Protein AF-A0AAW7XEW7-F1 (afdb_monomer_lite)

InterPro domains:
  IPR006935 Helicase/UvrB, N-terminal [PF04851] (30-89)
  IPR027417 P-loop containing nucleoside triphosphate hydrolase [G3DSA:3.40.50.300] (19-90)
  IPR027417 P-loop containing nucleoside triphosphate hydrolase [SSF52540] (26-88)

Radius of gyration: 20.18 Å; chains: 1; bounding box: 25×28×64 Å

Structure (mmCIF, N/CA/C/O backbone):
data_AF-A0AAW7XEW7-F1
#
_entry.id   AF-A0AAW7XEW7-F1
#
loop_
_atom_site.group_PDB
_atom_site.id
_atom_site.type_symbol
_atom_site.label_atom_id
_atom_site.label_alt_id
_atom_site.label_comp_id
_atom_site.label_asym_id
_atom_site.label_entity_id
_atom_site.label_seq_id
_atom_site.pdbx_PDB_ins_code
_atom_site.Cartn_x
_atom_site.Cartn_y
_atom_site.Cartn_z
_atom_site.occupancy
_atom_site.B_iso_or_equiv
_atom_site.auth_seq_id
_atom_site.auth_comp_id
_atom_site.auth_asym_id
_atom_site.auth_atom_id
_atom_site.pdbx_PDB_model_num
ATOM 1 N N . GLY A 1 1 ? -0.368 1.174 -44.943 1.00 62.84 1 GLY A N 1
ATOM 2 C CA . GLY A 1 1 ? 0.538 2.007 -45.780 1.00 62.84 1 GLY A CA 1
ATOM 3 C C . GLY A 1 1 ? 1.883 1.351 -46.096 1.00 62.84 1 GLY A C 1
ATOM 4 O O . GLY A 1 1 ? 2.241 1.251 -47.265 1.00 62.84 1 GLY A O 1
ATOM 5 N N . LEU A 1 2 ? 2.632 0.910 -45.079 1.00 74.44 2 LEU A N 1
ATOM 6 C CA . LEU A 1 2 ? 3.877 0.134 -45.240 1.00 74.44 2 LEU A CA 1
ATOM 7 C C . LEU A 1 2 ? 3.646 -1.392 -45.156 1.00 74.44 2 LEU A C 1
ATOM 9 O O . LEU A 1 2 ? 4.418 -2.151 -45.733 1.00 74.44 2 LEU A O 1
ATOM 13 N N . GLU A 1 3 ? 2.533 -1.822 -44.548 1.00 77.00 3 GLU A N 1
ATOM 14 C CA . GLU A 1 3 ? 2.024 -3.209 -44.563 1.00 77.00 3 GLU A CA 1
ATOM 15 C C . GLU A 1 3 ? 1.781 -3.731 -45.997 1.00 77.00 3 GLU A C 1
ATOM 17 O O . GLU A 1 3 ? 2.287 -4.774 -46.391 1.00 77.00 3 GLU A O 1
ATOM 22 N N . ASN A 1 4 ? 1.136 -2.925 -46.850 1.00 76.94 4 ASN A N 1
ATOM 23 C CA . ASN A 1 4 ? 0.806 -3.267 -48.236 1.00 76.94 4 ASN A CA 1
ATOM 24 C C . ASN A 1 4 ? 2.042 -3.306 -49.142 1.00 76.94 4 ASN A C 1
ATOM 26 O O . ASN A 1 4 ? 1.955 -3.744 -50.284 1.00 76.94 4 ASN A O 1
ATOM 30 N N . LYS A 1 5 ? 3.187 -2.816 -48.651 1.00 84.56 5 LYS A N 1
ATOM 31 C CA . LYS A 1 5 ? 4.479 -2.885 -49.341 1.00 84.56 5 LYS A CA 1
ATOM 32 C C . LYS A 1 5 ? 5.307 -4.100 -48.904 1.00 84.56 5 LYS A C 1
ATOM 34 O O . LYS A 1 5 ? 6.444 -4.216 -49.344 1.00 84.56 5 LYS A O 1
ATOM 39 N N . GLY A 1 6 ? 4.773 -4.966 -48.033 1.00 80.56 6 GLY A N 1
ATOM 40 C CA . GLY A 1 6 ? 5.468 -6.153 -47.521 1.00 80.56 6 GLY A CA 1
ATOM 41 C C . GLY A 1 6 ? 6.662 -5.840 -46.616 1.00 80.56 6 GLY A C 1
ATOM 42 O O . GLY A 1 6 ? 7.488 -6.710 -46.373 1.00 80.56 6 GLY A O 1
ATOM 43 N N . VAL A 1 7 ? 6.782 -4.593 -46.145 1.00 89.69 7 VAL A N 1
ATOM 44 C CA . VAL A 1 7 ? 7.896 -4.146 -45.289 1.00 89.69 7 VAL A CA 1
ATOM 45 C C . VAL A 1 7 ? 7.623 -4.463 -43.817 1.00 89.69 7 VAL A C 1
ATOM 47 O O . VAL A 1 7 ? 8.55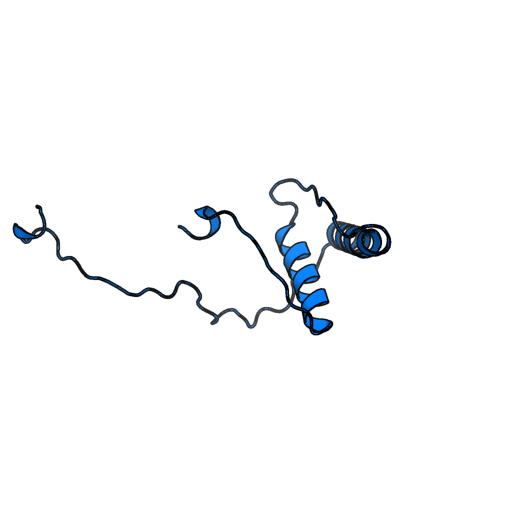4 -4.703 -43.056 1.00 89.69 7 VAL A O 1
ATOM 50 N N . PHE A 1 8 ? 6.350 -4.482 -43.423 1.00 83.06 8 PHE A N 1
ATOM 51 C CA . PHE A 1 8 ? 5.909 -4.881 -42.091 1.00 83.06 8 PHE A CA 1
ATOM 52 C C . PHE A 1 8 ? 4.808 -5.927 -42.203 1.00 83.06 8 PHE A C 1
ATOM 54 O O . PHE A 1 8 ? 3.921 -5.804 -43.048 1.00 83.06 8 PHE A O 1
ATOM 61 N N . GLU A 1 9 ? 4.849 -6.907 -41.310 1.00 83.38 9 GLU A N 1
ATOM 62 C CA . GLU A 1 9 ? 3.800 -7.899 -41.112 1.00 83.38 9 GLU A CA 1
ATOM 63 C C . GLU A 1 9 ? 3.113 -7.596 -39.774 1.00 83.38 9 GLU A C 1
ATOM 65 O O . GLU A 1 9 ? 3.783 -7.418 -38.755 1.00 83.38 9 GLU A O 1
ATOM 70 N N . ILE A 1 10 ? 1.784 -7.455 -39.783 1.00 83.00 10 ILE A N 1
ATOM 71 C CA . ILE A 1 10 ? 1.005 -7.123 -38.585 1.00 83.00 10 ILE A CA 1
ATOM 72 C C . ILE A 1 10 ? 0.417 -8.409 -38.024 1.00 83.00 10 ILE A C 1
ATOM 74 O O . ILE A 1 10 ? -0.366 -9.083 -38.690 1.00 83.00 10 ILE A O 1
ATOM 78 N N . TYR A 1 11 ? 0.749 -8.708 -36.773 1.00 82.94 11 TYR A N 1
ATOM 79 C CA . TYR A 1 11 ? 0.134 -9.782 -36.007 1.00 82.94 11 TYR A CA 1
ATOM 80 C C . TYR A 1 11 ? -0.450 -9.233 -34.705 1.00 82.94 11 TYR A C 1
ATOM 82 O O . TYR A 1 11 ? 0.145 -8.390 -34.033 1.00 82.94 11 TYR A O 1
ATOM 90 N N . HIS A 1 12 ? -1.631 -9.729 -34.340 1.00 75.38 12 HIS A N 1
ATOM 91 C CA . HIS A 1 12 ? -2.263 -9.436 -33.059 1.00 75.38 12 HIS A CA 1
ATOM 92 C C . HIS A 1 12 ? -1.908 -10.545 -32.070 1.00 75.38 12 HIS A C 1
ATOM 94 O O . HIS A 1 12 ? -2.474 -11.634 -32.127 1.00 75.38 12 HIS A O 1
ATOM 100 N N . LEU A 1 13 ? -0.962 -10.276 -31.169 1.00 78.06 13 LEU A N 1
ATOM 101 C CA . LEU A 1 13 ? -0.702 -11.155 -30.033 1.00 78.06 13 LEU A CA 1
ATOM 102 C C . LEU A 1 13 ? -1.617 -10.751 -28.871 1.00 78.06 13 LEU A C 1
ATOM 104 O O . LEU A 1 13 ? -1.553 -9.619 -28.390 1.00 78.06 13 LEU A O 1
ATOM 108 N N . GLN A 1 14 ? -2.449 -11.678 -28.399 1.00 65.81 14 GLN A N 1
ATOM 109 C CA . GLN A 1 14 ? -3.148 -11.510 -27.129 1.00 65.81 14 GLN A CA 1
ATOM 110 C C . GLN A 1 14 ? -2.158 -11.832 -26.004 1.00 65.81 14 GLN A C 1
ATOM 112 O O . GLN A 1 14 ? -1.883 -12.996 -25.727 1.00 65.81 14 GLN A O 1
ATOM 117 N N . ILE A 1 15 ? -1.578 -10.795 -25.400 1.00 68.75 15 ILE A N 1
ATOM 118 C CA . ILE A 1 15 ? -0.668 -10.932 -24.259 1.00 68.75 15 ILE A CA 1
ATOM 119 C C . ILE A 1 15 ? -1.486 -10.699 -22.994 1.00 68.75 15 ILE A C 1
ATOM 121 O O . ILE A 1 15 ? -1.939 -9.577 -22.753 1.00 68.75 15 ILE A O 1
ATOM 125 N N . ASP A 1 16 ? -1.676 -11.750 -22.199 1.00 62.59 16 ASP A N 1
ATOM 126 C CA . ASP A 1 16 ? -2.143 -11.589 -20.827 1.00 62.59 16 ASP A CA 1
ATOM 127 C C . ASP A 1 16 ? -0.981 -11.032 -19.996 1.00 62.59 16 ASP A C 1
ATOM 129 O O . ASP A 1 16 ? 0.126 -11.572 -20.005 1.00 62.59 16 ASP A O 1
ATOM 133 N N . ARG A 1 17 ? -1.192 -9.876 -19.365 1.00 60.97 17 ARG A N 1
ATOM 134 C CA . ARG A 1 17 ? -0.108 -9.098 -18.732 1.00 60.97 17 ARG A CA 1
ATOM 135 C C . ARG A 1 17 ? 0.198 -9.563 -17.313 1.00 60.97 17 ARG A C 1
ATOM 137 O O . ARG A 1 17 ? 1.158 -9.093 -16.710 1.00 60.97 17 ARG A O 1
ATOM 144 N N . VAL A 1 18 ? -0.627 -10.460 -16.782 1.00 59.44 18 VAL A N 1
ATOM 145 C CA . VAL A 1 18 ? -0.496 -10.993 -15.433 1.00 59.44 18 VAL A CA 1
ATOM 146 C C . VAL A 1 18 ? 0.013 -12.428 -15.534 1.00 59.44 18 VAL A C 1
ATOM 148 O O . VAL A 1 18 ? -0.758 -13.362 -15.728 1.00 59.44 18 VAL A O 1
ATOM 151 N N . SER A 1 19 ? 1.330 -12.606 -15.409 1.00 58.91 19 SER A N 1
ATOM 152 C CA . SER A 1 19 ? 1.899 -13.921 -15.098 1.00 58.91 19 SER A CA 1
ATOM 153 C C . SER A 1 19 ? 1.846 -14.111 -13.583 1.00 58.91 19 SER A C 1
ATOM 155 O O . SER A 1 19 ? 2.391 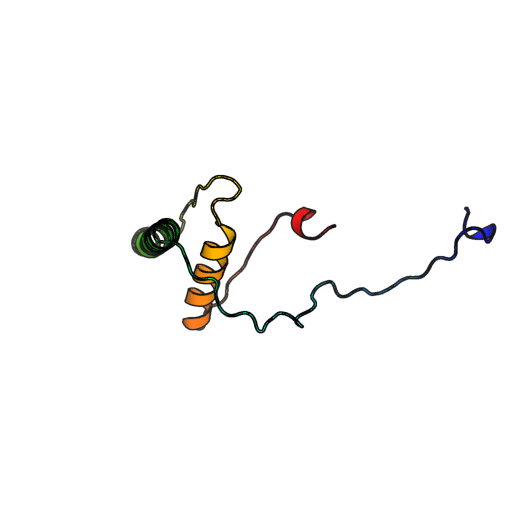-13.311 -12.821 1.00 58.91 19 SER A O 1
ATOM 157 N N . PHE A 1 20 ? 1.157 -15.162 -13.145 1.00 63.16 20 PHE A N 1
ATOM 158 C CA . PHE A 1 20 ? 1.072 -15.557 -11.737 1.00 63.16 20 PHE A CA 1
ATOM 159 C C . PHE A 1 20 ? 2.209 -16.507 -11.325 1.00 63.16 20 PHE A C 1
ATOM 161 O O . PHE A 1 20 ? 2.192 -17.022 -10.209 1.00 63.16 20 PHE A O 1
ATOM 168 N N . ASP A 1 21 ? 3.199 -16.743 -12.194 1.00 59.75 21 ASP A N 1
ATOM 169 C CA . ASP A 1 21 ? 4.238 -17.760 -11.975 1.00 59.75 21 ASP A CA 1
ATOM 170 C C . ASP A 1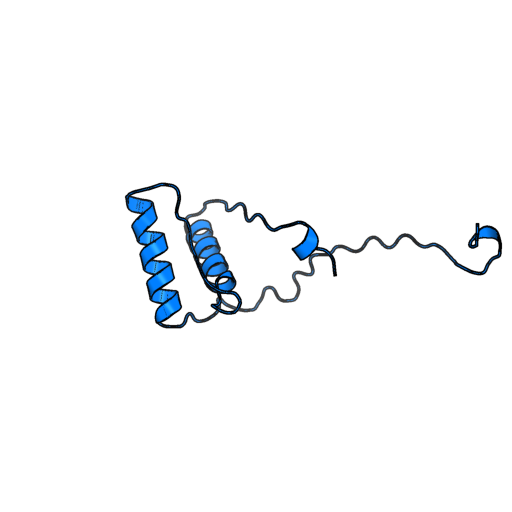 21 ? 5.148 -17.439 -10.769 1.00 59.75 21 ASP A C 1
ATOM 172 O O . ASP A 1 21 ? 5.710 -18.345 -10.160 1.00 59.75 21 ASP A O 1
ATOM 176 N N . ASP A 1 22 ? 5.230 -16.164 -10.366 1.00 57.41 22 ASP A N 1
ATOM 177 C CA . ASP A 1 22 ? 6.025 -15.674 -9.225 1.00 57.41 22 ASP A CA 1
ATOM 178 C C . ASP A 1 22 ? 5.223 -15.535 -7.909 1.00 57.41 22 ASP A C 1
ATOM 180 O O . ASP A 1 22 ? 5.739 -15.040 -6.900 1.00 57.41 22 ASP A O 1
ATOM 184 N N . ALA A 1 23 ? 3.962 -15.985 -7.877 1.00 59.12 23 ALA A N 1
ATOM 185 C CA . ALA A 1 23 ? 3.061 -15.846 -6.725 1.00 59.12 23 ALA A CA 1
ATOM 186 C C . ALA A 1 23 ? 3.497 -16.623 -5.460 1.00 59.12 23 ALA A C 1
ATOM 188 O O . ALA A 1 23 ? 2.826 -16.557 -4.432 1.00 59.12 23 ALA A O 1
ATOM 189 N N . SER A 1 24 ? 4.618 -17.352 -5.502 1.00 56.16 24 SER A N 1
ATOM 190 C CA . SER A 1 24 ? 5.136 -18.135 -4.376 1.00 56.16 24 SER A CA 1
ATOM 191 C C . SER A 1 24 ? 6.090 -17.374 -3.447 1.00 56.16 24 SER A C 1
ATOM 193 O O . SER A 1 24 ? 6.596 -17.964 -2.490 1.00 56.16 24 SER A O 1
ATOM 195 N N . LYS A 1 25 ? 6.396 -16.093 -3.701 1.00 66.06 25 LYS A N 1
ATOM 196 C CA . LYS A 1 25 ? 7.190 -15.291 -2.755 1.00 66.06 25 LYS A CA 1
ATOM 197 C C . LYS A 1 25 ? 6.325 -14.893 -1.557 1.00 66.06 25 LYS A C 1
ATOM 199 O O . LYS A 1 25 ? 5.289 -14.257 -1.714 1.00 66.06 25 LYS A O 1
ATOM 204 N N . GLY A 1 26 ? 6.763 -15.280 -0.357 1.00 80.06 26 GLY A N 1
ATOM 205 C CA . GLY A 1 26 ? 6.130 -14.874 0.899 1.00 80.06 26 GLY A CA 1
ATOM 206 C C . GLY A 1 26 ? 6.154 -13.356 1.108 1.00 80.06 26 GLY A C 1
ATOM 207 O O . GLY A 1 26 ? 6.836 -12.625 0.387 1.00 80.06 26 GLY A O 1
ATOM 208 N N . LEU A 1 27 ? 5.413 -12.882 2.113 1.00 87.69 27 LEU A N 1
ATOM 209 C CA . LEU A 1 27 ? 5.348 -11.455 2.438 1.00 87.69 27 LEU A CA 1
ATOM 210 C C . LEU A 1 27 ? 6.748 -10.884 2.722 1.00 87.69 27 LEU A C 1
ATOM 212 O O . LEU A 1 27 ? 7.540 -11.528 3.418 1.00 87.69 27 LEU A O 1
ATOM 216 N N . PRO A 1 28 ? 7.053 -9.669 2.236 1.00 88.06 28 PRO A N 1
ATOM 217 C CA . PRO A 1 28 ? 8.331 -9.024 2.510 1.00 88.06 28 PRO A CA 1
ATOM 218 C C . PRO A 1 28 ? 8.486 -8.761 4.011 1.00 88.06 28 PRO A C 1
ATOM 220 O O . PRO A 1 28 ? 7.533 -8.364 4.680 1.00 88.06 28 PRO A O 1
ATOM 223 N N . VAL A 1 29 ? 9.689 -8.946 4.554 1.00 94.81 29 VAL A N 1
ATOM 224 C CA . VAL A 1 29 ? 9.976 -8.579 5.948 1.00 94.81 29 VAL A CA 1
ATOM 225 C C . VAL A 1 29 ? 10.055 -7.057 6.045 1.00 94.81 29 VAL A C 1
ATOM 227 O O . VAL A 1 29 ? 10.851 -6.437 5.343 1.00 94.81 29 VAL A O 1
ATOM 230 N N . LEU A 1 30 ? 9.234 -6.458 6.909 1.00 96.06 30 LEU A N 1
ATOM 231 C CA . LEU A 1 30 ? 9.243 -5.015 7.139 1.00 96.06 30 LEU A CA 1
ATOM 232 C C . LEU A 1 30 ? 10.425 -4.616 8.028 1.00 96.06 30 LEU A C 1
ATOM 234 O O . LEU A 1 30 ? 10.735 -5.286 9.012 1.00 96.06 30 LEU A O 1
ATOM 238 N N . SER A 1 31 ? 11.057 -3.488 7.709 1.00 96.94 31 SER A N 1
ATOM 239 C CA . SER A 1 31 ? 11.970 -2.815 8.642 1.00 96.94 31 SER A CA 1
ATOM 240 C C . SER A 1 31 ? 11.212 -2.270 9.856 1.00 96.94 31 SER A C 1
ATOM 242 O O . SER A 1 31 ? 9.997 -2.080 9.804 1.00 96.94 31 SER A O 1
ATOM 244 N N . GLU A 1 32 ? 11.922 -1.933 10.933 1.00 97.31 32 GLU A N 1
ATOM 245 C CA . GLU A 1 32 ? 11.305 -1.356 12.138 1.00 97.31 32 GLU A CA 1
ATOM 246 C C . GLU A 1 32 ? 10.481 -0.095 11.833 1.00 97.31 32 GLU A C 1
ATOM 248 O O . GLU A 1 32 ? 9.352 0.044 12.298 1.00 97.31 32 GLU A O 1
ATOM 253 N N . LEU A 1 33 ? 11.002 0.801 10.986 1.00 96.19 33 LEU A N 1
ATOM 254 C CA . LEU A 1 33 ? 10.292 2.022 10.592 1.00 96.19 33 LEU A CA 1
ATOM 255 C C . LEU A 1 33 ? 9.014 1.717 9.804 1.00 96.19 33 LEU A C 1
ATOM 257 O O . LEU A 1 33 ? 7.985 2.353 10.024 1.00 96.19 33 LEU A O 1
ATOM 261 N N . GLN A 1 34 ? 9.059 0.734 8.907 1.00 97.50 34 GLN A N 1
ATOM 262 C CA . GLN A 1 34 ? 7.881 0.324 8.145 1.00 97.50 34 GLN A CA 1
ATOM 263 C C . GLN A 1 34 ? 6.858 -0.396 9.021 1.00 97.50 34 GLN A C 1
ATOM 265 O O . GLN A 1 34 ? 5.661 -0.192 8.840 1.00 97.50 34 GLN A O 1
ATOM 270 N N . GLN A 1 35 ? 7.312 -1.197 9.987 1.00 97.81 35 GLN A N 1
ATOM 271 C CA . GLN A 1 35 ? 6.443 -1.861 10.952 1.00 97.81 35 GLN A CA 1
ATOM 272 C C . GLN A 1 35 ? 5.723 -0.841 11.841 1.00 97.81 35 GLN A C 1
ATOM 274 O O . GLN A 1 35 ? 4.522 -0.974 12.075 1.00 97.81 35 GLN A O 1
ATOM 279 N N . ASN A 1 36 ? 6.426 0.203 12.286 1.00 97.38 36 ASN A N 1
ATOM 280 C CA . ASN A 1 36 ? 5.826 1.306 13.035 1.00 97.38 36 ASN A CA 1
ATOM 281 C C . ASN A 1 36 ? 4.782 2.044 12.188 1.00 97.38 36 ASN A C 1
ATOM 283 O O . ASN A 1 36 ? 3.642 2.183 12.623 1.00 97.38 36 ASN A O 1
ATOM 287 N N . ALA A 1 37 ? 5.121 2.409 10.947 1.00 96.94 37 ALA A N 1
ATOM 288 C CA . ALA A 1 37 ? 4.180 3.050 10.026 1.00 96.94 37 ALA A CA 1
ATOM 289 C C . ALA A 1 37 ? 2.946 2.174 9.744 1.00 96.94 37 ALA A C 1
ATOM 291 O O . ALA A 1 37 ? 1.820 2.662 9.744 1.00 96.94 37 ALA A O 1
ATOM 292 N N . PHE A 1 38 ? 3.132 0.865 9.554 1.00 97.38 38 PHE A N 1
ATOM 293 C CA . PHE A 1 38 ? 2.031 -0.084 9.403 1.00 97.38 38 PHE A CA 1
ATOM 294 C C . PHE A 1 38 ? 1.112 -0.086 10.632 1.00 97.38 38 PHE A C 1
ATOM 296 O O . PHE A 1 38 ? -0.108 -0.004 10.487 1.00 97.38 38 PHE A O 1
ATOM 303 N N . ASN A 1 39 ? 1.684 -0.138 11.838 1.00 97.56 39 ASN A N 1
ATOM 304 C CA . ASN A 1 39 ? 0.919 -0.126 13.083 1.00 97.56 39 ASN A CA 1
ATOM 305 C C . ASN A 1 39 ? 0.131 1.181 13.256 1.00 97.56 39 ASN A C 1
ATOM 307 O O . ASN A 1 39 ? -1.033 1.133 13.648 1.00 97.56 39 ASN A O 1
ATOM 311 N N . GLU A 1 40 ? 0.734 2.327 12.929 1.00 96.81 40 GLU A N 1
ATOM 312 C CA . GLU A 1 40 ? 0.083 3.644 12.963 1.00 96.81 40 GLU A CA 1
ATOM 313 C C . GLU A 1 40 ? -1.071 3.750 11.957 1.00 96.81 40 GLU A C 1
ATOM 315 O O . GLU A 1 40 ? -2.139 4.269 12.278 1.00 96.81 40 GLU A O 1
ATOM 320 N N . ILE A 1 41 ? -0.905 3.211 10.746 1.00 96.94 41 ILE A N 1
ATOM 321 C CA . ILE A 1 41 ? -1.989 3.164 9.757 1.00 96.94 41 ILE A CA 1
ATOM 322 C C . ILE A 1 41 ? -3.138 2.300 10.287 1.00 96.94 41 ILE A C 1
ATOM 324 O O . ILE A 1 41 ? -4.292 2.729 10.272 1.00 96.94 41 ILE A O 1
ATOM 328 N N . VAL A 1 42 ? -2.839 1.102 10.797 1.00 96.31 42 VAL A N 1
ATOM 329 C CA . VAL A 1 42 ? -3.854 0.186 11.338 1.00 96.31 42 VAL A CA 1
ATOM 330 C C . VAL A 1 42 ? -4.595 0.802 12.525 1.00 96.31 42 VAL A C 1
ATOM 332 O O . VAL A 1 42 ? -5.816 0.669 12.598 1.00 96.31 42 VAL A O 1
ATOM 335 N N . SER A 1 43 ? -3.896 1.482 13.437 1.00 96.38 43 SER A N 1
ATOM 336 C CA . SER A 1 43 ? -4.535 2.144 14.577 1.00 96.38 43 SER A CA 1
ATOM 337 C C . SER A 1 43 ? -5.389 3.335 14.143 1.00 96.38 43 SER A C 1
ATOM 339 O O . SER A 1 43 ? -6.468 3.534 14.696 1.00 96.38 43 SER A O 1
ATOM 341 N N . SER A 1 44 ? -4.978 4.071 13.104 1.00 96.69 44 SER A N 1
ATOM 342 C CA . SER A 1 44 ? -5.751 5.202 12.579 1.00 96.69 44 SER A CA 1
ATOM 343 C C . SER A 1 44 ? -7.145 4.797 12.086 1.00 96.69 44 SER A C 1
ATOM 345 O O . SER A 1 44 ? -8.094 5.564 12.255 1.00 96.69 44 SER A O 1
ATOM 347 N N . PHE A 1 45 ? -7.296 3.564 11.585 1.00 95.38 45 PHE A N 1
ATOM 348 C CA . PHE A 1 45 ? -8.584 3.024 11.142 1.00 95.38 45 PHE A CA 1
ATOM 349 C C . PHE A 1 45 ? -9.582 2.750 12.272 1.00 95.38 45 PHE A C 1
ATOM 351 O O . PHE A 1 45 ? -10.755 2.509 12.001 1.00 95.38 45 PHE A O 1
ATOM 358 N N . VAL A 1 46 ? -9.147 2.795 13.535 1.00 94.31 46 VAL A N 1
ATOM 359 C CA . VAL A 1 46 ? -10.060 2.731 14.687 1.00 94.31 46 VAL A CA 1
ATOM 360 C C . VAL A 1 46 ? -10.824 4.046 14.844 1.00 94.31 46 VAL A C 1
ATOM 362 O O . VAL A 1 46 ? -11.983 4.039 15.250 1.00 94.31 46 VAL A O 1
ATOM 365 N N . GLU A 1 47 ? -10.186 5.171 14.517 1.00 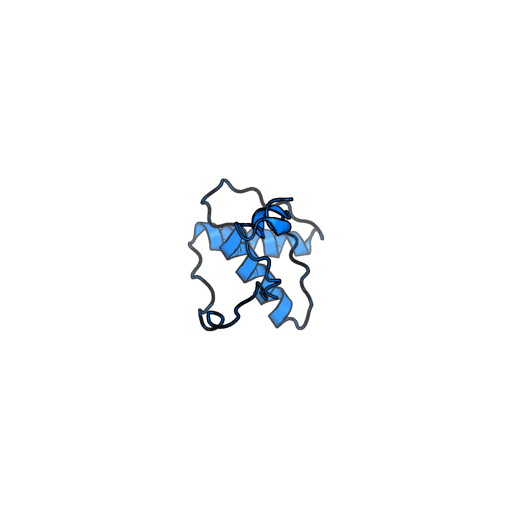94.00 47 GLU A N 1
ATOM 366 C CA . GLU A 1 47 ? -10.761 6.506 14.694 1.00 94.00 47 GLU A CA 1
ATOM 367 C C . GLU A 1 47 ? -11.356 7.082 13.403 1.00 94.00 47 GLU A C 1
ATOM 369 O O . GLU A 1 47 ? -12.290 7.884 13.466 1.00 94.00 47 GLU A O 1
ATOM 374 N N . LYS A 1 48 ? -10.798 6.734 12.234 1.00 95.50 48 LYS A N 1
ATOM 375 C CA . LYS A 1 48 ? -11.166 7.314 10.933 1.00 95.50 48 LYS A CA 1
ATOM 376 C C . LYS A 1 48 ? -11.104 6.280 9.818 1.00 95.50 48 LYS A C 1
ATOM 378 O O . LYS A 1 48 ? -10.133 5.549 9.711 1.00 95.50 48 LYS A O 1
ATOM 383 N N . ASP A 1 49 ? -12.046 6.333 8.884 1.00 94.75 49 ASP A N 1
ATOM 384 C CA . ASP A 1 49 ? -12.072 5.401 7.744 1.00 94.75 49 ASP A CA 1
ATOM 385 C C . ASP A 1 49 ? -10.969 5.656 6.698 1.00 94.75 49 ASP A C 1
ATOM 387 O O . ASP A 1 49 ? -10.680 4.796 5.867 1.00 94.75 49 ASP A O 1
ATOM 391 N N . VAL A 1 50 ? -10.354 6.845 6.707 1.00 95.81 50 VAL A N 1
ATOM 392 C CA . VAL A 1 50 ? -9.390 7.281 5.686 1.00 95.81 50 VAL A CA 1
ATOM 393 C C . VAL A 1 50 ? -8.075 7.698 6.332 1.00 95.81 50 VAL A C 1
ATOM 395 O O . VAL A 1 50 ? -8.044 8.565 7.206 1.00 95.81 50 VAL A O 1
ATOM 398 N N . CYS A 1 51 ? -6.980 7.127 5.830 1.00 95.38 51 CYS A N 1
ATOM 399 C CA . CYS A 1 51 ? -5.615 7.448 6.225 1.00 95.38 51 CYS A CA 1
ATOM 400 C C . CYS A 1 51 ? -4.814 7.934 5.009 1.00 95.38 51 CYS A C 1
ATOM 402 O O . CYS A 1 51 ? -4.800 7.280 3.965 1.00 95.38 51 CYS A O 1
ATOM 404 N N . LEU A 1 52 ? -4.134 9.077 5.142 1.00 95.25 52 LEU A N 1
ATOM 405 C CA . LEU A 1 52 ? -3.161 9.539 4.155 1.00 95.25 52 LEU A CA 1
ATOM 406 C C . LEU A 1 52 ? -1.771 9.055 4.567 1.00 95.25 52 LEU A C 1
ATOM 408 O O . LEU A 1 52 ? -1.184 9.578 5.512 1.00 95.25 52 LEU A O 1
ATOM 412 N N . PHE A 1 53 ? -1.223 8.096 3.824 1.00 95.06 53 PHE A N 1
ATOM 413 C CA . PHE A 1 53 ? 0.126 7.599 4.064 1.00 95.06 53 PHE A CA 1
ATOM 414 C C . PHE A 1 53 ? 1.155 8.324 3.183 1.00 95.06 53 PHE A C 1
ATOM 416 O O . PHE A 1 53 ? 1.284 8.055 1.987 1.00 95.06 53 PHE A O 1
ATOM 423 N N . GLN A 1 54 ? 1.900 9.257 3.780 1.00 93.75 54 GLN A N 1
ATOM 424 C CA . GLN A 1 54 ? 2.923 10.039 3.089 1.00 93.75 54 GLN A CA 1
ATOM 425 C C . GLN A 1 54 ? 4.312 9.420 3.273 1.00 93.75 54 GLN A C 1
ATOM 427 O O . GLN A 1 54 ? 4.807 9.276 4.385 1.00 93.75 54 GLN A O 1
ATOM 432 N N . GLY A 1 55 ? 4.984 9.116 2.164 1.00 90.56 55 GLY A N 1
ATOM 433 C CA . GLY A 1 55 ? 6.362 8.631 2.176 1.00 90.56 55 GLY A CA 1
ATOM 434 C C . GLY A 1 55 ? 7.093 9.010 0.898 1.00 90.56 55 GLY A C 1
ATOM 435 O O . GLY A 1 55 ? 6.491 9.075 -0.178 1.00 90.56 55 GLY A O 1
ATOM 436 N N . VAL A 1 56 ? 8.400 9.236 0.998 1.00 93.00 56 VAL A N 1
ATOM 437 C CA . VAL A 1 56 ? 9.257 9.545 -0.157 1.00 93.00 56 VAL A CA 1
ATOM 438 C C . VAL A 1 56 ? 9.402 8.335 -1.091 1.00 93.00 56 VAL A C 1
ATOM 440 O O . VAL A 1 56 ? 9.095 7.196 -0.730 1.00 93.00 56 VAL A O 1
ATOM 443 N N . THR A 1 57 ? 9.817 8.552 -2.337 1.00 91.75 57 THR A N 1
ATOM 444 C CA . THR A 1 57 ? 10.156 7.449 -3.253 1.00 91.75 57 THR A CA 1
ATOM 445 C C . THR A 1 57 ? 11.308 6.626 -2.668 1.00 91.75 57 THR A C 1
ATOM 447 O O . THR A 1 57 ? 12.235 7.189 -2.096 1.00 91.75 57 THR A O 1
ATOM 450 N N . GLY A 1 58 ? 11.233 5.296 -2.768 1.00 90.75 58 GLY A N 1
ATOM 451 C CA . GLY A 1 58 ? 12.230 4.390 -2.186 1.00 90.75 58 GLY A CA 1
ATOM 452 C C . GLY A 1 58 ? 12.017 4.038 -0.708 1.00 90.75 58 GLY A C 1
ATOM 453 O O . GLY A 1 58 ? 12.696 3.154 -0.209 1.00 90.75 58 GLY A O 1
ATOM 454 N N . SER A 1 59 ? 11.037 4.630 -0.014 1.00 92.31 59 SER A N 1
ATOM 455 C CA . SER A 1 59 ? 10.745 4.301 1.396 1.00 92.31 59 SER A CA 1
ATOM 456 C C . SER A 1 59 ? 10.014 2.961 1.610 1.00 92.31 59 SER A C 1
ATOM 458 O O . SER A 1 59 ? 9.552 2.683 2.714 1.00 92.31 59 SER A O 1
ATOM 460 N N . GLY A 1 60 ? 9.806 2.176 0.549 1.00 91.56 60 GLY A N 1
ATOM 461 C CA . GLY A 1 60 ? 9.108 0.887 0.617 1.00 91.56 60 GLY A CA 1
ATOM 462 C C . GLY A 1 60 ? 7.600 0.967 0.897 1.00 91.56 60 GLY A C 1
ATOM 463 O O . GLY A 1 60 ? 7.031 0.077 1.519 1.00 91.56 60 GLY A O 1
ATOM 464 N N . LYS A 1 61 ? 6.902 2.017 0.427 1.00 94.69 61 LYS A N 1
ATOM 465 C CA . LYS A 1 61 ? 5.430 2.123 0.581 1.00 94.69 61 LYS A CA 1
ATOM 466 C C . LYS A 1 61 ? 4.686 0.900 0.035 1.00 94.69 61 LYS A C 1
ATOM 468 O O . LYS A 1 61 ? 3.704 0.465 0.624 1.00 94.69 61 LYS A O 1
ATOM 473 N N . THR A 1 62 ? 5.173 0.350 -1.077 1.00 92.88 62 THR A N 1
ATOM 474 C CA . THR A 1 62 ? 4.594 -0.828 -1.727 1.00 92.88 62 THR A CA 1
ATOM 475 C C . THR A 1 62 ? 4.552 -2.035 -0.795 1.00 92.88 62 THR A C 1
ATOM 477 O O . THR A 1 62 ? 3.539 -2.722 -0.755 1.00 92.88 62 THR A O 1
ATOM 480 N N . GLU A 1 63 ? 5.598 -2.266 0.001 1.00 94.69 63 GLU A N 1
ATOM 481 C CA . GLU A 1 63 ? 5.632 -3.379 0.958 1.00 94.69 63 GLU A CA 1
ATOM 482 C C . GLU A 1 63 ? 4.540 -3.213 2.019 1.00 94.69 63 GLU A C 1
ATOM 484 O O . GLU A 1 63 ? 3.794 -4.150 2.290 1.00 94.69 63 GLU A O 1
ATOM 489 N N . ILE A 1 64 ? 4.361 -1.996 2.540 1.00 96.38 64 ILE A N 1
ATOM 490 C CA . ILE A 1 64 ? 3.292 -1.697 3.502 1.00 96.38 64 ILE A CA 1
ATOM 491 C C . ILE A 1 64 ? 1.907 -1.907 2.873 1.00 96.38 64 ILE A C 1
ATOM 493 O O . ILE A 1 64 ? 1.034 -2.481 3.522 1.00 96.38 64 ILE A O 1
ATOM 497 N N . TYR A 1 65 ? 1.696 -1.518 1.608 1.00 95.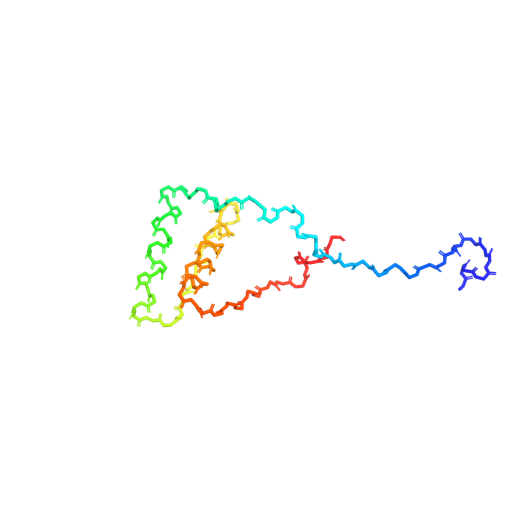75 65 TYR A N 1
ATOM 498 C CA . TYR A 1 65 ? 0.434 -1.797 0.912 1.00 95.75 65 TYR A CA 1
ATOM 499 C C . TYR A 1 65 ? 0.150 -3.296 0.810 1.00 95.75 65 TYR A C 1
ATOM 501 O O . TYR A 1 65 ? -0.972 -3.707 1.093 1.00 95.75 65 TYR A O 1
ATOM 509 N N . VAL A 1 66 ? 1.147 -4.118 0.470 1.00 94.69 66 VAL A N 1
ATOM 510 C CA . VAL A 1 66 ? 0.990 -5.580 0.389 1.00 94.69 66 VAL A CA 1
ATOM 511 C C . VAL A 1 66 ? 0.585 -6.165 1.746 1.00 94.69 66 VAL A C 1
ATOM 513 O O . VAL A 1 66 ? -0.342 -6.970 1.810 1.00 94.69 66 VAL A O 1
ATOM 516 N N . HIS A 1 67 ? 1.201 -5.711 2.841 1.00 96.50 67 HIS A N 1
ATOM 517 C CA . HIS A 1 67 ? 0.824 -6.129 4.199 1.00 96.50 67 HIS A CA 1
ATOM 518 C C . HIS A 1 67 ? -0.595 -5.700 4.587 1.00 96.50 67 HIS A C 1
ATOM 520 O O . HIS A 1 67 ? -1.344 -6.486 5.168 1.00 96.50 67 HIS A O 1
ATOM 526 N N . LEU A 1 68 ? -0.998 -4.472 4.248 1.00 96.81 68 LEU A N 1
ATOM 527 C CA . LEU A 1 68 ? -2.362 -3.991 4.490 1.00 96.81 68 LEU A CA 1
ATOM 528 C C . LEU A 1 68 ? -3.389 -4.802 3.692 1.00 96.81 68 LEU A C 1
ATOM 530 O O . LEU A 1 68 ? -4.410 -5.208 4.247 1.00 96.81 68 LEU A O 1
ATOM 534 N N . ILE A 1 69 ? -3.102 -5.078 2.416 1.00 96.31 69 ILE A N 1
ATOM 535 C CA . ILE A 1 69 ? -3.946 -5.903 1.545 1.00 96.31 69 ILE A CA 1
ATOM 536 C C . ILE A 1 69 ? -4.111 -7.299 2.150 1.00 96.31 69 ILE A C 1
ATOM 538 O O . ILE A 1 69 ? -5.239 -7.750 2.347 1.00 96.31 69 ILE A O 1
ATOM 542 N N . GLN A 1 70 ? -3.003 -7.948 2.516 1.00 95.38 70 GLN A N 1
ATOM 543 C CA . GLN A 1 70 ? -3.013 -9.274 3.127 1.00 95.38 70 GLN A CA 1
ATOM 544 C C . GLN A 1 70 ? -3.848 -9.302 4.413 1.00 95.38 70 GLN A C 1
ATOM 546 O O . GLN A 1 70 ? -4.722 -10.154 4.557 1.00 95.38 70 GLN A O 1
ATOM 551 N N . LYS A 1 71 ? -3.652 -8.332 5.317 1.00 95.75 71 LYS A N 1
ATOM 552 C CA . LYS A 1 71 ? -4.415 -8.226 6.570 1.00 95.75 71 LYS A CA 1
ATOM 553 C C . LYS A 1 71 ? -5.927 -8.138 6.335 1.00 95.75 71 LYS A C 1
ATOM 555 O O . LYS A 1 71 ? -6.703 -8.628 7.156 1.00 95.75 71 LYS A O 1
ATOM 560 N N . VAL A 1 72 ? -6.364 -7.464 5.269 1.00 96.38 72 VAL A N 1
ATOM 561 C CA . VAL A 1 72 ? -7.789 -7.341 4.918 1.00 96.38 72 VAL A CA 1
ATOM 562 C C . VAL A 1 72 ? -8.311 -8.640 4.297 1.00 96.38 72 VAL A C 1
ATOM 564 O O . VAL A 1 72 ? -9.405 -9.080 4.653 1.00 96.38 72 VAL A O 1
ATOM 567 N N . ILE A 1 73 ? -7.523 -9.295 3.442 1.00 96.12 73 ILE A N 1
ATOM 568 C CA . ILE A 1 73 ? -7.868 -10.597 2.851 1.00 96.12 73 ILE A CA 1
ATOM 569 C C . ILE A 1 73 ? -8.008 -11.678 3.933 1.00 96.12 73 ILE A C 1
ATOM 571 O O . ILE A 1 73 ? -8.969 -12.442 3.910 1.00 96.12 73 ILE A O 1
ATOM 575 N N . GLU A 1 74 ? -7.119 -11.705 4.929 1.00 96.44 74 GLU A N 1
ATOM 576 C CA . GLU A 1 74 ? -7.184 -12.634 6.071 1.00 96.44 74 GLU A CA 1
ATOM 577 C C . GLU A 1 74 ? -8.453 -12.466 6.920 1.00 96.44 74 GLU A C 1
ATOM 579 O O . GLU A 1 74 ? -8.880 -13.397 7.598 1.00 96.44 74 GLU A O 1
ATOM 584 N N . GLN A 1 75 ? -9.100 -11.299 6.853 1.00 96.75 75 GLN A N 1
ATOM 585 C CA . GLN A 1 75 ? -10.402 -11.055 7.481 1.00 96.75 75 GLN A CA 1
ATOM 586 C C . GLN A 1 75 ? -11.585 -11.518 6.615 1.00 96.75 75 GLN A C 1
ATOM 588 O O . GLN A 1 75 ? -12.734 -11.262 6.975 1.00 96.75 75 GLN A O 1
ATOM 593 N N . GLY A 1 76 ? -11.335 -12.143 5.461 1.00 97.31 76 GLY A N 1
ATOM 594 C CA . GLY A 1 76 ? -12.364 -12.537 4.496 1.00 97.31 76 GLY A CA 1
ATOM 595 C C . GLY A 1 76 ? -12.989 -11.358 3.745 1.00 97.31 76 GLY A C 1
ATOM 596 O O . GLY A 1 76 ? -14.098 -11.478 3.227 1.00 97.31 76 GLY A O 1
ATOM 597 N N . LYS A 1 77 ? -12.312 -10.205 3.711 1.00 97.06 77 LYS A N 1
ATOM 598 C CA . LYS A 1 77 ? -12.777 -8.989 3.031 1.00 97.06 77 LYS A CA 1
ATOM 599 C C . LYS A 1 77 ? -12.069 -8.807 1.688 1.00 97.06 77 LYS A C 1
ATOM 601 O O . LYS A 1 77 ? -11.086 -9.475 1.380 1.00 97.06 77 LYS A O 1
ATOM 606 N N . GLN A 1 78 ? -12.576 -7.875 0.887 1.00 96.31 78 GLN A N 1
ATOM 607 C CA . GLN A 1 78 ? -12.027 -7.542 -0.427 1.00 96.31 78 GLN A CA 1
ATOM 608 C C . GLN A 1 78 ? -11.219 -6.245 -0.379 1.00 96.31 78 GLN A C 1
ATOM 610 O O . GLN A 1 78 ? -11.494 -5.361 0.434 1.00 96.31 78 GLN A O 1
ATOM 615 N N . VAL A 1 79 ? -10.246 -6.125 -1.284 1.00 96.56 79 VAL A N 1
ATOM 616 C CA . VAL A 1 79 ? -9.423 -4.923 -1.441 1.00 96.56 79 VAL A CA 1
ATOM 617 C C . VAL A 1 79 ? -9.474 -4.448 -2.886 1.00 96.56 79 VAL A C 1
ATOM 619 O O . VAL A 1 79 ? -9.324 -5.244 -3.810 1.00 96.56 79 VAL A O 1
ATOM 622 N N . LEU A 1 80 ? -9.656 -3.141 -3.072 1.00 96.06 80 LEU A N 1
ATOM 623 C CA . LEU A 1 80 ? -9.498 -2.466 -4.354 1.00 96.06 80 LEU A CA 1
ATOM 624 C C . LEU A 1 80 ? -8.183 -1.683 -4.331 1.00 96.06 80 LEU A C 1
ATOM 626 O O . LEU A 1 80 ? -8.066 -0.688 -3.618 1.00 96.06 80 LEU A O 1
ATOM 630 N N . PHE A 1 81 ? -7.199 -2.135 -5.105 1.00 93.69 81 PHE A N 1
ATOM 631 C CA . PHE A 1 81 ? -5.919 -1.450 -5.253 1.00 93.69 81 PHE A CA 1
ATOM 632 C C . PHE A 1 81 ? -5.898 -0.674 -6.571 1.00 93.69 81 PHE A C 1
ATOM 634 O O . PHE A 1 81 ? -5.965 -1.263 -7.648 1.00 93.69 81 PHE A O 1
ATOM 641 N N . LEU A 1 82 ? -5.842 0.655 -6.479 1.00 91.69 82 LEU A N 1
ATOM 642 C CA . LEU A 1 82 ? -5.846 1.551 -7.633 1.00 91.69 82 LEU A CA 1
ATOM 643 C C . LEU A 1 82 ? -4.428 2.047 -7.901 1.00 91.69 82 LEU A C 1
ATOM 645 O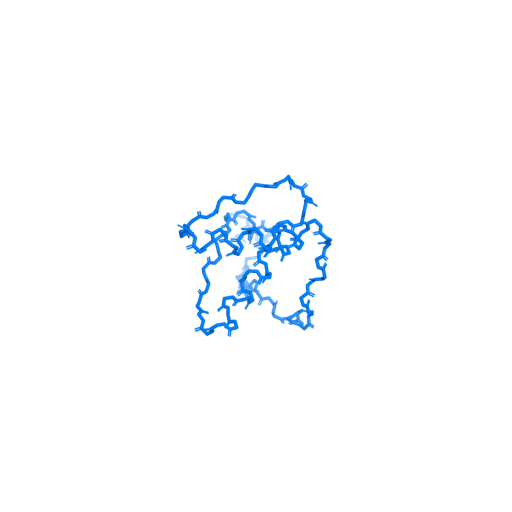 O . LEU A 1 82 ? -3.794 2.641 -7.030 1.00 91.69 82 LEU A O 1
ATOM 649 N N . VAL A 1 83 ? -3.954 1.831 -9.123 1.00 87.56 83 VAL A N 1
ATOM 650 C CA . VAL A 1 83 ? -2.670 2.341 -9.608 1.00 87.56 83 VAL A CA 1
ATOM 651 C C . VAL A 1 83 ? -2.899 3.270 -10.800 1.00 87.56 83 VAL A C 1
ATOM 653 O O . VAL A 1 83 ? -3.879 3.092 -11.527 1.00 87.56 83 VAL A O 1
ATOM 656 N N . PRO A 1 84 ? -2.023 4.261 -11.031 1.00 84.25 84 PRO A N 1
ATOM 657 C CA . PRO A 1 84 ? -2.053 5.037 -12.265 1.00 84.25 84 PRO A CA 1
ATOM 658 C C . PRO A 1 84 ? -1.850 4.131 -13.485 1.00 84.25 84 PRO A C 1
ATOM 660 O O . PRO A 1 84 ? -1.059 3.193 -13.425 1.00 84.25 84 PRO A O 1
ATOM 663 N N . GLU A 1 85 ? -2.494 4.453 -14.609 1.00 80.31 85 GLU A N 1
ATOM 664 C CA . GLU A 1 85 ? -2.408 3.688 -15.868 1.00 80.31 85 GLU A CA 1
ATOM 665 C C . GLU A 1 85 ? -0.959 3.413 -16.310 1.00 80.31 85 GLU A C 1
ATOM 667 O O . GLU A 1 85 ? -0.623 2.302 -16.711 1.00 80.31 85 GLU A O 1
ATOM 672 N N . ILE A 1 86 ? -0.075 4.401 -16.140 1.00 63.38 86 ILE A N 1
ATOM 673 C CA . ILE A 1 86 ? 1.339 4.340 -16.544 1.00 63.38 86 ILE A CA 1
ATOM 674 C C . ILE A 1 86 ? 2.111 3.244 -15.789 1.00 63.38 86 ILE A C 1
ATOM 676 O O . ILE A 1 86 ? 3.094 2.719 -16.302 1.00 63.38 86 ILE A O 1
ATOM 680 N N . ALA A 1 87 ? 1.659 2.843 -14.596 1.00 60.78 87 ALA A N 1
ATOM 681 C CA . ALA A 1 87 ? 2.284 1.751 -13.851 1.00 60.78 87 ALA A CA 1
ATOM 682 C C . ALA A 1 87 ? 2.095 0.375 -14.525 1.00 60.78 87 ALA A C 1
ATOM 684 O O . ALA A 1 87 ? 2.756 -0.582 -14.133 1.00 60.78 87 ALA A O 1
ATOM 685 N N . LEU A 1 88 ? 1.204 0.271 -15.523 1.00 53.16 88 LEU A N 1
ATOM 686 C CA . LEU A 1 88 ? 0.843 -0.966 -16.229 1.00 53.16 88 LEU A CA 1
ATOM 687 C C . LEU A 1 88 ? 1.311 -1.002 -17.699 1.00 53.16 88 LEU A C 1
ATOM 689 O O . LEU A 1 88 ? 1.001 -1.952 -18.426 1.00 53.16 88 LEU A O 1
ATOM 693 N N . THR A 1 89 ? 2.042 0.018 -18.151 1.00 42.28 89 THR A N 1
ATOM 694 C CA . THR A 1 89 ? 2.616 0.117 -19.501 1.00 42.28 89 THR A CA 1
ATOM 695 C C . THR A 1 89 ? 4.128 0.297 -19.394 1.00 42.28 89 THR A C 1
ATOM 697 O O . THR A 1 89 ? 4.585 1.376 -19.022 1.00 42.28 89 THR A O 1
ATOM 700 N N . THR A 1 90 ? 4.896 -0.755 -19.689 1.00 46.28 90 THR A N 1
ATOM 701 C CA . THR A 1 90 ? 6.331 -0.649 -20.023 1.00 46.28 90 THR A CA 1
ATOM 702 C C . THR A 1 90 ? 6.481 -0.638 -21.535 1.00 46.28 90 THR A C 1
ATOM 704 O O . THR A 1 90 ? 5.702 -1.371 -22.187 1.00 46.28 90 THR A O 1
#

Sequence (90 aa):
GLENKGVFEIYHLQIDRVSFDDASKGLPVLSELQQNAFNEIVSSFVEKDVCLFQGVTGSGKTEIYVHLIQKVIEQGKQVLFLVPEIALTT

Secondary structure (DSSP, 8-state):
--GGGTS---------S---TTTTPPPPPPPHHHHHHHHHHHHHHHH-S-------TTS-HHHHHHHHHHHHHTTT--------GGGG--

pLDDT: mean 85.51, std 14.6, range [42.28, 97.81]

Foldseek 3Di:
DVVVVVNDDDDDDPDDLDDCVPVPDDQDDDDPVLVVLLVVVVVVVVVDVDDDDDDDPPPPVVSSVVVVQVVQVVVVHHDDDDDPPVVSPD

Organism: NCBI:txid86304